Protein AF-A0AAN0MHX4-F1 (afdb_monomer)

Secondary structure (DSSP, 8-state):
-------EEEEEEEEPPPTTTT--HHHHSPEESSHHHHHHHHTTS-TTEEEEEEEE-------GGG-----

Sequence (71 aa):
MSTESTKRWLWLVAPLPDPEWGSDLRSTARLFETEAAARLVLDNCPPEFHLWRVRETITVARAMSDYELVE

Foldseek 3Di:
DDPPQPFQKWKWKAADDDPVPPDPCVVVTDTHSDPVVRVVVVVVDDPRIDMDIDTDRPPDDDDPVNDDDDD

Solvent-accessible surface area (backbone atoms only — not comparable to full-atom values): 4742 Å² total; per-residue (Å²): 133,85,80,76,69,70,79,42,62,34,20,29,51,45,55,78,67,54,84,91,68,70,58,64,60,74,82,80,35,64,75,26,82,41,67,67,65,31,47,64,51,49,78,75,47,63,90,67,48,40,86,47,76,45,76,48,76,77,78,83,85,78,60,79,88,81,62,81,87,86,131

Organism: NCBI:txid3041175

Radius of gyration: 15.06 Å; Cα contacts (8 Å, |Δi|>4): 78; chains: 1; bounding box: 40×36×30 Å

Mean predicted aligned error: 10.6 Å

Structure (mmCIF, N/CA/C/O backbone):
data_AF-A0AAN0MHX4-F1
#
_entry.id   AF-A0AAN0MHX4-F1
#
loop_
_atom_site.group_PDB
_atom_site.id
_atom_site.type_symbol
_atom_site.label_atom_id
_atom_site.label_alt_id
_atom_site.label_comp_id
_atom_site.label_asym_id
_atom_site.label_entity_id
_atom_site.label_seq_id
_atom_site.pdbx_PDB_ins_code
_atom_site.Cartn_x
_atom_site.Cartn_y
_atom_site.Cartn_z
_atom_site.occupancy
_atom_site.B_iso_or_equiv
_atom_site.auth_seq_id
_atom_site.auth_comp_id
_atom_site.auth_asym_id
_atom_site.auth_atom_id
_atom_site.pdbx_PDB_model_num
ATOM 1 N N . MET A 1 1 ? -25.905 20.087 -4.762 1.00 41.00 1 MET A N 1
ATOM 2 C CA . MET A 1 1 ? -25.404 19.079 -3.807 1.00 41.00 1 MET A CA 1
ATOM 3 C C . MET A 1 1 ? -23.897 19.058 -3.947 1.00 41.00 1 MET A C 1
ATOM 5 O O . MET A 1 1 ? -23.405 18.651 -4.990 1.00 41.00 1 MET A O 1
ATOM 9 N N . SER A 1 2 ? -23.182 19.630 -2.984 1.00 42.25 2 SER A N 1
ATOM 10 C CA . SER A 1 2 ? -21.723 19.702 -3.024 1.00 42.25 2 SER A CA 1
ATOM 11 C C . SER A 1 2 ? -21.183 18.318 -2.692 1.00 42.25 2 SER A C 1
ATOM 13 O O . SER A 1 2 ? -21.280 17.883 -1.549 1.00 42.25 2 SER A O 1
ATOM 15 N N . THR A 1 3 ? -20.669 17.597 -3.686 1.00 49.44 3 THR A N 1
ATOM 16 C CA . THR A 1 3 ? -19.849 16.407 -3.448 1.00 49.44 3 THR A CA 1
ATOM 17 C C . THR A 1 3 ? -18.560 16.885 -2.805 1.00 49.44 3 THR A C 1
ATOM 19 O O . THR A 1 3 ? -17.588 17.219 -3.486 1.00 49.44 3 THR A O 1
ATOM 22 N N . GLU A 1 4 ? -18.590 17.013 -1.483 1.00 48.31 4 GLU A N 1
ATOM 23 C CA . GLU A 1 4 ? -17.425 17.306 -0.672 1.00 48.31 4 GLU A CA 1
ATOM 24 C C . GLU A 1 4 ? -16.474 16.122 -0.846 1.00 48.31 4 GLU A C 1
ATOM 26 O O . GLU A 1 4 ? -16.606 15.078 -0.216 1.00 48.31 4 GLU A O 1
ATOM 31 N N . SER A 1 5 ? -15.578 16.240 -1.827 1.00 53.25 5 SER A N 1
ATOM 32 C CA . SER A 1 5 ? -14.558 15.241 -2.109 1.00 53.25 5 SER A CA 1
ATOM 33 C C . SER A 1 5 ? -13.611 15.243 -0.923 1.00 53.25 5 SER A C 1
ATOM 35 O O . SER A 1 5 ? -12.638 16.004 -0.897 1.00 53.25 5 SER A O 1
ATOM 37 N N . THR A 1 6 ? -13.922 14.447 0.098 1.00 55.75 6 THR A N 1
ATOM 38 C CA . THR A 1 6 ? -13.027 14.227 1.224 1.00 55.75 6 THR A CA 1
ATOM 39 C C . THR A 1 6 ? -11.772 13.610 0.628 1.00 55.75 6 THR A C 1
ATOM 41 O O . THR A 1 6 ? -11.778 12.468 0.178 1.00 55.75 6 THR A O 1
ATOM 44 N N . LYS A 1 7 ? -10.708 14.408 0.507 1.00 58.91 7 LYS A N 1
ATOM 45 C CA . LYS A 1 7 ? -9.435 13.962 -0.063 1.00 58.91 7 LYS A CA 1
ATOM 46 C C . LYS A 1 7 ? -8.845 12.942 0.905 1.00 58.91 7 LYS A C 1
ATOM 48 O O . LYS A 1 7 ? -8.172 13.326 1.858 1.00 58.91 7 LYS A O 1
ATOM 53 N N . ARG A 1 8 ? -9.126 11.663 0.683 1.00 73.44 8 ARG A N 1
ATOM 54 C CA . ARG A 1 8 ? -8.518 10.567 1.430 1.00 73.44 8 ARG A CA 1
ATOM 55 C C . ARG A 1 8 ? -7.254 10.127 0.707 1.00 73.44 8 ARG A C 1
ATOM 57 O O . ARG A 1 8 ? -7.172 10.137 -0.521 1.00 73.44 8 ARG A O 1
ATOM 64 N N . TRP A 1 9 ? -6.225 9.838 1.488 1.00 82.44 9 TRP A N 1
ATOM 65 C CA . TRP A 1 9 ? -4.994 9.252 0.985 1.00 82.44 9 TRP A CA 1
ATOM 66 C C . TRP A 1 9 ? -5.010 7.783 1.356 1.00 82.44 9 TRP A C 1
ATOM 68 O O . TRP A 1 9 ? -5.247 7.452 2.514 1.00 82.44 9 TRP A O 1
ATOM 78 N N . LEU A 1 10 ? -4.742 6.933 0.375 1.00 85.88 10 LEU A N 1
ATOM 79 C CA . LEU A 1 10 ? -4.523 5.516 0.593 1.00 85.88 10 LEU A CA 1
ATOM 80 C C . LEU A 1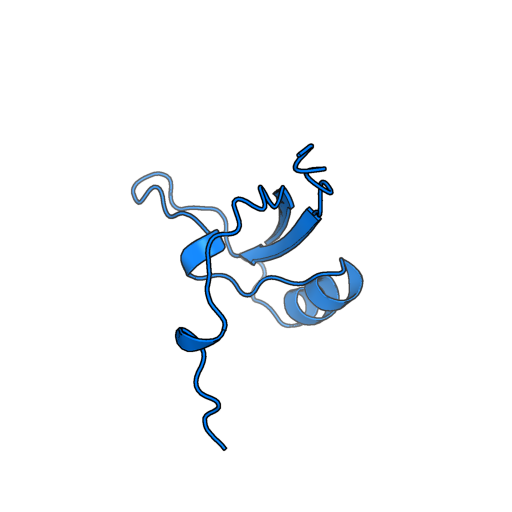 10 ? -3.040 5.224 0.433 1.00 85.88 10 LEU A C 1
ATOM 82 O O . LEU A 1 10 ? -2.338 5.851 -0.364 1.00 85.88 10 LEU A O 1
ATOM 86 N N . TRP A 1 11 ? -2.571 4.274 1.213 1.00 88.81 11 TRP A N 1
ATOM 87 C CA . TRP A 1 11 ? -1.218 3.760 1.176 1.00 88.81 11 TRP A CA 1
ATOM 88 C C . TRP A 1 11 ? -1.221 2.439 0.425 1.00 88.81 11 TRP A C 1
ATOM 90 O O . TRP A 1 11 ? -2.195 1.696 0.485 1.00 88.81 11 TRP A O 1
ATOM 100 N N . LEU A 1 12 ? -0.149 2.135 -0.290 1.00 88.44 12 LEU A N 1
ATOM 101 C CA . LEU A 1 12 ? 0.024 0.836 -0.928 1.00 88.44 12 LEU A CA 1
ATOM 102 C C . LEU A 1 12 ? 1.490 0.429 -0.897 1.00 88.44 12 LEU A C 1
ATOM 104 O O . LEU A 1 12 ? 2.379 1.279 -0.882 1.00 88.44 12 LEU A O 1
ATOM 108 N N . VAL A 1 13 ? 1.725 -0.877 -0.893 1.00 86.56 13 VAL A N 1
ATOM 109 C CA . VAL A 1 13 ? 3.061 -1.468 -0.960 1.00 86.56 13 VAL A CA 1
ATOM 110 C C . VAL A 1 13 ? 3.176 -2.178 -2.296 1.00 86.56 1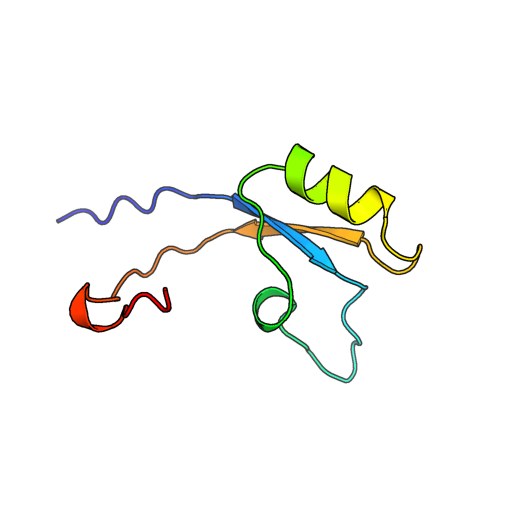3 VAL A C 1
ATOM 112 O O . VAL A 1 13 ? 2.385 -3.074 -2.586 1.00 86.56 13 VAL A O 1
ATOM 115 N N . ALA A 1 14 ? 4.109 -1.734 -3.131 1.00 85.19 14 ALA A N 1
ATOM 116 C CA . ALA A 1 14 ? 4.267 -2.236 -4.492 1.00 85.19 14 ALA A CA 1
ATOM 117 C C . ALA A 1 14 ? 5.703 -2.015 -4.995 1.00 85.19 14 ALA A C 1
ATOM 119 O O . ALA A 1 14 ? 6.363 -1.081 -4.523 1.00 85.19 14 ALA A O 1
ATOM 120 N N . PRO A 1 15 ? 6.197 -2.828 -5.945 1.00 82.94 15 PRO A N 1
ATOM 121 C CA . PRO A 1 15 ? 7.486 -2.580 -6.576 1.00 82.94 15 PRO A CA 1
ATOM 122 C C . PRO A 1 15 ? 7.454 -1.317 -7.444 1.00 82.94 15 PRO A C 1
ATOM 124 O O . PRO A 1 15 ? 6.388 -0.750 -7.706 1.00 82.94 15 PRO A O 1
ATOM 127 N N . LEU A 1 16 ? 8.629 -0.864 -7.890 1.00 80.19 16 LEU A N 1
ATOM 128 C CA . LEU A 1 16 ? 8.705 0.177 -8.916 1.00 80.19 16 LEU A CA 1
ATOM 129 C C . LEU A 1 16 ? 7.930 -0.282 -10.164 1.00 80.19 16 LEU A C 1
ATOM 131 O O . LEU A 1 16 ? 8.064 -1.440 -10.564 1.00 80.19 16 LEU A O 1
ATOM 135 N N . PRO A 1 17 ? 7.107 0.590 -10.771 1.00 70.81 17 PRO A N 1
ATOM 136 C CA . PRO A 1 17 ? 6.390 0.227 -11.979 1.00 70.81 17 PRO A CA 1
ATOM 137 C C . PRO A 1 17 ? 7.402 -0.038 -13.091 1.00 70.81 17 PRO A C 1
ATOM 139 O O . PRO A 1 17 ? 8.302 0.773 -13.318 1.00 70.81 17 PRO A O 1
ATOM 142 N N . ASP A 1 18 ? 7.234 -1.159 -13.786 1.00 67.62 18 ASP A N 1
ATOM 143 C CA . ASP A 1 18 ? 7.999 -1.426 -14.994 1.00 67.62 18 ASP A CA 1
ATOM 144 C C . ASP A 1 18 ? 7.623 -0.362 -16.048 1.00 67.62 18 ASP A C 1
ATOM 146 O O . ASP A 1 18 ? 6.437 -0.240 -16.401 1.00 67.62 18 ASP A O 1
ATOM 150 N N . PRO A 1 19 ? 8.588 0.453 -16.517 1.00 64.00 19 PRO A N 1
ATOM 151 C CA . PRO A 1 19 ? 8.322 1.531 -17.460 1.00 64.00 19 PRO A CA 1
ATOM 152 C C . PRO A 1 19 ? 7.790 1.031 -18.808 1.00 64.00 19 PRO A C 1
ATOM 154 O O . PRO A 1 19 ? 7.137 1.805 -19.506 1.00 64.00 19 PRO A O 1
ATOM 157 N N . GLU A 1 20 ? 8.013 -0.237 -19.169 1.00 63.81 20 GLU A N 1
ATOM 158 C CA . GLU A 1 20 ? 7.488 -0.827 -20.404 1.00 63.81 20 GLU A CA 1
ATOM 159 C C . GLU A 1 20 ? 6.011 -1.236 -20.281 1.00 63.81 20 GLU A C 1
ATOM 161 O O . GLU A 1 20 ? 5.293 -1.263 -21.279 1.00 63.81 20 GLU A O 1
ATOM 166 N N . TRP A 1 21 ? 5.528 -1.512 -19.064 1.00 58.00 21 TRP A N 1
ATOM 167 C CA . TRP A 1 21 ? 4.183 -2.059 -18.837 1.00 58.00 21 TRP A CA 1
ATOM 168 C C . TRP A 1 21 ? 3.163 -1.027 -18.357 1.00 58.00 21 TRP A C 1
ATOM 170 O O . TRP A 1 21 ? 1.963 -1.294 -18.411 1.00 58.00 21 TRP A O 1
ATOM 180 N N . GLY A 1 22 ? 3.608 0.144 -17.885 1.00 56.81 22 GLY A N 1
ATOM 181 C CA . GLY A 1 22 ? 2.715 1.241 -17.491 1.00 56.81 22 GLY A CA 1
ATOM 182 C C . GLY A 1 22 ? 1.651 0.829 -16.463 1.00 56.81 22 GLY A C 1
ATOM 183 O O . GLY A 1 22 ? 0.534 1.346 -16.490 1.00 56.81 22 GLY A O 1
ATOM 184 N N . SER A 1 23 ? 1.965 -0.144 -15.603 1.00 59.19 23 SER A N 1
ATOM 185 C CA . SER A 1 23 ? 0.976 -0.790 -14.739 1.00 59.19 23 SER A CA 1
ATOM 186 C C . SER A 1 23 ? 0.452 0.184 -13.680 1.00 59.19 23 SER A C 1
ATOM 188 O O . SER A 1 23 ? 1.228 0.743 -12.899 1.00 59.19 23 SER A O 1
A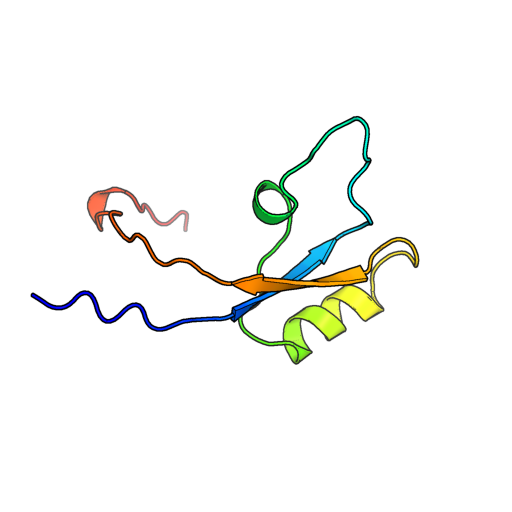TOM 190 N N . ASP A 1 24 ? -0.870 0.390 -13.635 1.00 65.19 24 ASP A N 1
ATOM 191 C CA . ASP A 1 24 ? -1.501 1.112 -12.530 1.00 65.19 24 ASP A CA 1
ATOM 192 C C . ASP A 1 24 ? -1.408 0.241 -11.278 1.00 65.19 24 ASP A C 1
ATOM 194 O O . ASP A 1 24 ? -2.220 -0.664 -11.064 1.00 65.19 24 ASP A O 1
ATOM 198 N N . LEU A 1 25 ? -0.407 0.543 -10.446 1.00 64.88 25 LEU A N 1
ATOM 199 C CA . LEU A 1 25 ? -0.122 -0.146 -9.188 1.00 64.88 25 LEU A CA 1
ATOM 200 C C . LEU A 1 25 ? -1.375 -0.287 -8.305 1.00 64.88 25 LEU A C 1
ATOM 202 O O . LEU A 1 25 ? -1.455 -1.224 -7.523 1.00 64.88 25 LEU A O 1
ATOM 206 N N . ARG A 1 26 ? -2.388 0.584 -8.444 1.00 61.44 26 ARG A N 1
ATOM 207 C CA . ARG A 1 26 ? -3.656 0.483 -7.698 1.00 61.44 26 ARG A CA 1
ATOM 208 C C . ARG A 1 26 ? -4.484 -0.757 -8.014 1.00 61.44 26 ARG A C 1
ATOM 210 O O . ARG A 1 26 ? -5.236 -1.192 -7.150 1.00 61.44 26 ARG A O 1
ATOM 217 N N . SER A 1 27 ? -4.404 -1.284 -9.235 1.00 65.12 27 SER A N 1
ATOM 218 C CA . SER A 1 27 ? -5.277 -2.385 -9.667 1.00 65.12 27 SER A CA 1
ATOM 219 C C . SER A 1 27 ? -4.861 -3.724 -9.064 1.00 65.12 27 SER A C 1
ATOM 221 O O . SER A 1 27 ? -5.690 -4.613 -8.896 1.00 65.12 27 SER A O 1
ATOM 223 N N . THR A 1 28 ? -3.579 -3.867 -8.736 1.00 65.00 28 THR A N 1
ATOM 224 C CA . THR A 1 28 ? -2.997 -5.106 -8.209 1.00 65.00 28 THR A CA 1
ATOM 225 C C . THR A 1 28 ? -2.503 -4.964 -6.774 1.00 65.00 28 THR A C 1
ATOM 227 O O . THR A 1 28 ? -2.326 -5.973 -6.094 1.00 65.00 28 THR A O 1
ATOM 230 N N . ALA A 1 29 ? -2.297 -3.739 -6.283 1.00 71.31 29 ALA A N 1
ATOM 231 C CA . ALA A 1 29 ? -1.835 -3.523 -4.924 1.00 71.31 29 ALA A CA 1
ATOM 232 C C . ALA A 1 29 ? -2.980 -3.500 -3.916 1.00 71.31 29 ALA A C 1
ATOM 234 O O . ALA A 1 29 ? -4.046 -2.915 -4.116 1.00 71.31 29 ALA A O 1
ATOM 235 N N . ARG A 1 30 ? -2.692 -4.070 -2.750 1.00 78.25 30 ARG A N 1
ATOM 236 C CA . ARG A 1 30 ? -3.524 -3.898 -1.568 1.00 78.25 30 ARG A CA 1
ATOM 237 C C . ARG A 1 30 ? -3.427 -2.450 -1.093 1.00 78.25 30 ARG A C 1
ATOM 239 O O . ARG A 1 30 ? -2.330 -1.946 -0.850 1.00 78.25 30 ARG A O 1
ATOM 246 N N . LEU A 1 31 ? -4.580 -1.803 -0.955 1.00 84.19 31 LEU A N 1
ATOM 247 C CA . LEU A 1 31 ? -4.684 -0.451 -0.416 1.00 84.19 31 LEU A CA 1
ATOM 248 C C . LEU A 1 31 ? -4.877 -0.510 1.103 1.00 84.19 31 LEU A C 1
ATOM 250 O O . LEU A 1 31 ? -5.612 -1.352 1.621 1.00 84.19 31 LEU A O 1
ATOM 254 N N . PHE A 1 32 ? -4.221 0.403 1.808 1.00 86.56 32 PHE A N 1
ATOM 255 C CA . PHE A 1 32 ? -4.265 0.554 3.254 1.00 86.56 32 PHE A CA 1
ATOM 256 C C . PHE A 1 32 ? -4.694 1.974 3.601 1.00 86.56 32 PHE A C 1
ATOM 258 O O . PHE A 1 32 ? -4.213 2.949 3.026 1.00 86.56 32 PHE A O 1
ATOM 265 N N . GLU A 1 33 ? -5.563 2.112 4.593 1.00 86.06 33 GLU A N 1
ATOM 266 C CA . GLU A 1 33 ? -6.015 3.429 5.050 1.00 86.06 33 GLU A CA 1
ATOM 267 C C . GLU A 1 33 ? -4.945 4.163 5.875 1.00 86.06 33 GLU A C 1
ATOM 269 O O . GLU A 1 33 ? -4.963 5.388 5.975 1.00 86.06 33 GLU A O 1
ATOM 274 N N . THR A 1 34 ? -3.984 3.431 6.452 1.00 86.88 34 THR A N 1
ATOM 275 C CA . THR A 1 34 ? -2.942 3.994 7.320 1.00 86.88 34 THR A CA 1
ATOM 276 C C . THR A 1 34 ? -1.543 3.590 6.879 1.00 86.88 34 THR A C 1
ATOM 278 O O . THR A 1 34 ? -1.314 2.488 6.379 1.00 86.88 34 THR A O 1
ATOM 281 N N . GLU A 1 35 ? -0.585 4.482 7.131 1.00 89.81 35 GLU A N 1
ATOM 282 C CA . GLU A 1 35 ? 0.830 4.227 6.866 1.00 89.81 35 GLU A CA 1
ATOM 283 C C . GLU A 1 35 ? 1.359 3.057 7.704 1.00 89.81 35 GLU A C 1
ATOM 285 O O . GLU A 1 35 ? 2.121 2.236 7.207 1.00 89.81 35 GLU A O 1
ATOM 290 N N . ALA A 1 36 ? 0.928 2.950 8.965 1.00 90.00 36 ALA A N 1
ATOM 291 C CA . ALA A 1 36 ? 1.370 1.897 9.874 1.00 90.00 36 ALA A CA 1
ATOM 292 C C . ALA A 1 36 ? 0.987 0.499 9.364 1.00 90.00 36 ALA A C 1
ATOM 294 O O . ALA A 1 36 ? 1.826 -0.399 9.356 1.00 90.00 36 ALA A O 1
ATOM 295 N N . ALA A 1 37 ? -0.248 0.327 8.880 1.00 88.69 37 ALA A N 1
ATOM 296 C CA . ALA A 1 37 ? -0.689 -0.940 8.301 1.00 88.69 37 ALA A CA 1
ATOM 297 C C . ALA A 1 37 ? 0.104 -1.298 7.034 1.00 88.69 37 ALA A C 1
ATOM 299 O O . ALA A 1 37 ? 0.487 -2.451 6.854 1.00 88.69 37 ALA A O 1
ATOM 300 N N .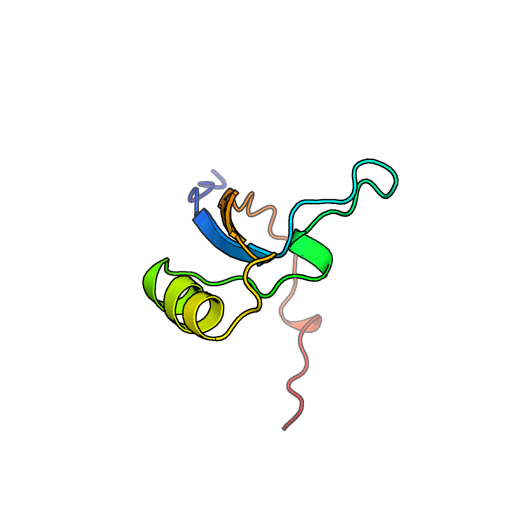 ALA A 1 38 ? 0.397 -0.306 6.189 1.00 89.94 38 ALA A N 1
ATOM 301 C CA . ALA A 1 38 ? 1.215 -0.515 5.001 1.00 89.94 38 ALA A CA 1
ATOM 302 C C . ALA A 1 38 ? 2.670 -0.868 5.357 1.00 89.94 38 ALA A C 1
ATOM 304 O O . ALA A 1 38 ? 3.237 -1.783 4.769 1.00 89.94 38 ALA A O 1
ATOM 305 N N . ARG A 1 39 ? 3.267 -0.207 6.357 1.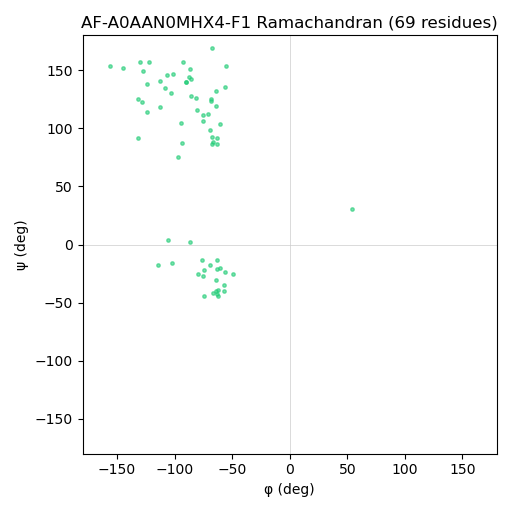00 91.25 39 ARG A N 1
ATOM 306 C CA . ARG A 1 39 ? 4.630 -0.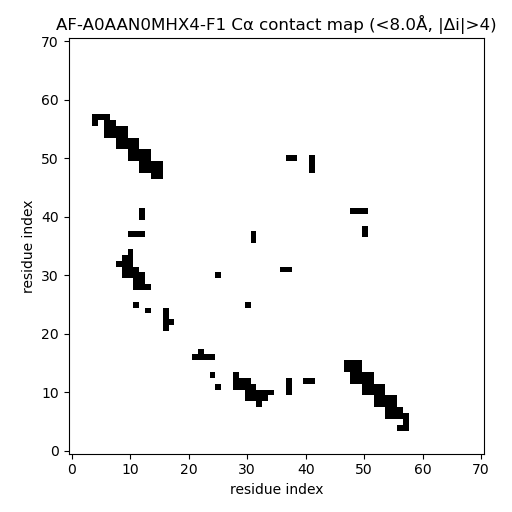501 6.828 1.00 91.25 39 ARG A CA 1
ATOM 307 C C . ARG A 1 39 ? 4.767 -1.910 7.397 1.00 91.25 39 ARG A C 1
ATOM 309 O O . ARG A 1 39 ? 5.712 -2.593 7.039 1.00 91.25 39 ARG A O 1
ATOM 316 N N . LEU A 1 40 ? 3.796 -2.379 8.185 1.00 92.38 40 LEU A N 1
ATOM 317 C CA . LEU A 1 40 ? 3.797 -3.759 8.692 1.00 92.38 40 LEU A CA 1
ATOM 318 C C . LEU A 1 40 ? 3.844 -4.799 7.563 1.00 92.38 40 LEU A C 1
ATOM 320 O O . LEU A 1 40 ?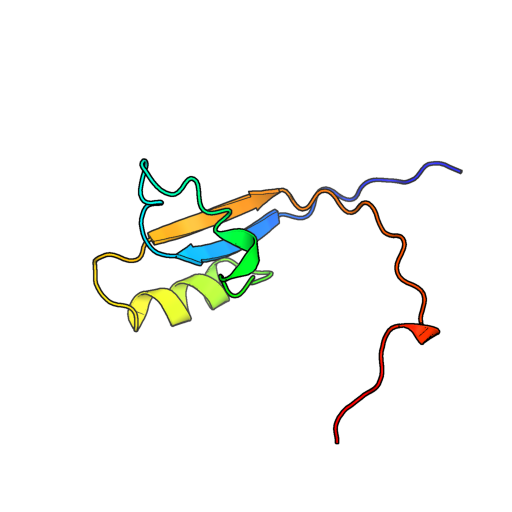 4.457 -5.855 7.711 1.00 92.38 40 LEU A O 1
ATOM 324 N N . VAL A 1 41 ? 3.198 -4.508 6.432 1.00 89.25 41 VAL A N 1
ATOM 325 C CA . VAL A 1 41 ? 3.277 -5.365 5.245 1.00 89.25 41 VAL A CA 1
ATOM 326 C C . VAL A 1 41 ? 4.626 -5.206 4.548 1.00 89.25 41 VAL A C 1
ATOM 328 O O . VAL A 1 41 ? 5.239 -6.217 4.220 1.00 89.25 41 VAL A O 1
ATOM 331 N N . LEU A 1 42 ? 5.116 -3.973 4.383 1.00 89.50 42 LEU A N 1
ATOM 332 C CA . LEU A 1 42 ? 6.420 -3.693 3.775 1.00 89.50 42 LEU A CA 1
ATOM 333 C C . LEU A 1 42 ? 7.575 -4.390 4.505 1.00 89.50 42 LEU A C 1
ATOM 335 O O . LEU A 1 42 ? 8.454 -4.927 3.842 1.00 89.50 42 LEU A O 1
ATOM 339 N N . ASP A 1 43 ? 7.548 -4.435 5.838 1.00 90.62 43 ASP A N 1
ATOM 340 C CA . ASP A 1 43 ? 8.576 -5.094 6.657 1.00 90.62 43 ASP A CA 1
ATOM 341 C C . ASP A 1 43 ? 8.702 -6.601 6.352 1.00 90.62 43 ASP A C 1
ATOM 343 O O . ASP A 1 43 ? 9.733 -7.210 6.630 1.00 90.62 43 ASP A O 1
ATOM 347 N N . ASN A 1 44 ? 7.664 -7.203 5.758 1.00 89.50 44 ASN A N 1
ATOM 348 C CA . ASN A 1 44 ? 7.629 -8.604 5.338 1.00 89.50 44 ASN A CA 1
ATOM 349 C C . ASN A 1 44 ? 7.757 -8.782 3.811 1.00 89.50 44 ASN A C 1
ATOM 351 O O . ASN A 1 44 ? 7.652 -9.905 3.313 1.00 89.50 44 ASN A O 1
ATOM 355 N N . CYS A 1 45 ? 7.953 -7.700 3.053 1.00 85.12 45 CYS A N 1
ATOM 356 C CA . CYS A 1 45 ? 8.096 -7.744 1.602 1.00 85.12 45 CYS A CA 1
ATOM 357 C C . CYS A 1 45 ? 9.569 -7.847 1.163 1.00 85.12 45 CYS A C 1
ATOM 359 O O . CYS A 1 45 ? 10.477 -7.435 1.888 1.00 85.12 45 CYS A O 1
ATOM 361 N N . PRO A 1 46 ? 9.827 -8.356 -0.058 1.00 86.69 46 PRO A N 1
ATOM 362 C CA . PRO A 1 46 ? 11.139 -8.259 -0.690 1.00 86.69 46 PRO A CA 1
ATOM 363 C C . PRO A 1 46 ? 11.626 -6.800 -0.792 1.00 86.69 46 PRO A C 1
ATOM 365 O O . PRO A 1 46 ? 10.801 -5.891 -0.910 1.00 86.69 46 PRO A O 1
ATOM 368 N N . PRO A 1 47 ? 12.951 -6.559 -0.834 1.00 84.88 47 PRO A N 1
ATOM 369 C CA . PRO A 1 47 ? 13.536 -5.209 -0.856 1.00 84.88 47 PRO A CA 1
ATOM 370 C C . PRO A 1 47 ? 13.171 -4.381 -2.099 1.00 84.88 47 PRO A C 1
ATOM 372 O O . PRO A 1 47 ? 13.392 -3.175 -2.128 1.00 84.88 47 PRO A O 1
ATOM 375 N N . GLU A 1 48 ? 12.627 -5.031 -3.125 1.00 84.44 48 GLU A N 1
ATOM 376 C CA . GLU A 1 48 ? 12.154 -4.425 -4.371 1.00 84.44 48 GLU A CA 1
ATOM 377 C C . GLU A 1 48 ? 10.809 -3.701 -4.202 1.00 84.44 48 GLU A C 1
ATOM 379 O O . GLU A 1 48 ? 10.389 -2.960 -5.089 1.00 84.44 48 GLU A O 1
ATOM 384 N N . PHE A 1 49 ? 10.112 -3.928 -3.083 1.00 86.69 49 PHE A N 1
ATOM 385 C CA . PHE A 1 49 ? 8.856 -3.265 -2.766 1.00 86.69 49 PHE A CA 1
ATOM 386 C C . PHE A 1 49 ? 9.099 -1.941 -2.053 1.00 86.69 49 PHE A C 1
ATOM 388 O O . PHE A 1 49 ? 9.976 -1.793 -1.203 1.00 86.69 49 PHE A O 1
ATOM 395 N N . HIS A 1 50 ? 8.246 -0.975 -2.369 1.00 87.62 50 HIS A N 1
ATOM 396 C CA . HIS A 1 50 ? 8.297 0.363 -1.813 1.00 87.62 50 HIS A CA 1
ATOM 397 C C . HIS A 1 50 ? 6.926 0.780 -1.293 1.00 87.62 50 HIS A C 1
ATOM 399 O O . HIS A 1 50 ? 5.883 0.271 -1.714 1.00 87.62 50 HIS A O 1
ATOM 405 N N . LEU A 1 51 ? 6.940 1.732 -0.363 1.00 89.56 51 LEU A N 1
ATOM 406 C CA . LEU A 1 51 ? 5.735 2.359 0.152 1.00 89.56 51 LEU A CA 1
ATOM 407 C C . LEU A 1 51 ? 5.326 3.523 -0.748 1.00 89.56 51 LEU A C 1
ATOM 409 O O . LEU A 1 51 ? 6.101 4.451 -0.975 1.00 89.56 51 LEU A O 1
ATOM 413 N N . TRP A 1 52 ? 4.073 3.513 -1.181 1.00 87.00 52 TRP A N 1
ATOM 414 C CA . TRP A 1 52 ? 3.479 4.567 -1.991 1.00 87.00 52 TRP A CA 1
ATOM 415 C C . TRP A 1 52 ? 2.253 5.148 -1.303 1.00 87.00 52 TRP A C 1
ATOM 417 O O . TRP A 1 52 ? 1.591 4.495 -0.493 1.00 87.00 52 TRP A O 1
ATOM 427 N N . ARG A 1 53 ? 1.911 6.378 -1.684 1.00 87.19 53 ARG A N 1
ATOM 428 C CA . ARG A 1 53 ? 0.689 7.048 -1.248 1.00 87.19 53 ARG A CA 1
ATOM 429 C C . ARG A 1 53 ? -0.065 7.573 -2.458 1.00 87.19 53 ARG A C 1
ATOM 431 O O . ARG A 1 53 ? 0.464 8.383 -3.218 1.00 87.19 53 ARG A O 1
ATOM 438 N N . VAL A 1 54 ? -1.312 7.152 -2.614 1.00 80.88 54 VAL A N 1
ATOM 439 C CA . VAL A 1 54 ? -2.186 7.554 -3.712 1.00 80.88 54 VAL A CA 1
ATOM 440 C C . VAL A 1 54 ? -3.342 8.395 -3.200 1.00 80.88 54 VAL A C 1
ATOM 442 O O . VAL A 1 54 ? -3.894 8.160 -2.125 1.00 80.88 54 VAL A O 1
ATOM 445 N N . ARG A 1 55 ? -3.698 9.423 -3.969 1.00 78.94 55 ARG A N 1
ATOM 446 C CA . ARG A 1 55 ? -4.851 10.256 -3.655 1.00 78.94 55 ARG A CA 1
ATOM 447 C C . ARG A 1 55 ? -6.103 9.544 -4.134 1.00 78.94 55 ARG A C 1
ATOM 449 O O . ARG A 1 55 ? -6.286 9.357 -5.338 1.00 78.94 55 ARG A O 1
ATOM 456 N N . GLU A 1 56 ? -6.964 9.171 -3.200 1.00 70.56 56 GLU A N 1
ATOM 457 C CA . GLU A 1 56 ? -8.265 8.628 -3.536 1.00 70.56 56 GLU A CA 1
ATOM 458 C C . GLU A 1 56 ? -9.119 9.770 -4.091 1.00 70.56 56 GLU A C 1
ATOM 460 O O . GLU A 1 56 ? -9.444 10.744 -3.406 1.00 70.56 56 GLU A O 1
ATOM 465 N N . THR A 1 57 ? -9.425 9.690 -5.384 1.00 59.56 57 THR A N 1
ATOM 466 C CA . THR A 1 57 ? -10.444 10.545 -5.988 1.00 59.56 57 THR A CA 1
ATOM 467 C C . THR A 1 57 ? -11.728 9.741 -5.937 1.00 59.56 57 THR A C 1
ATOM 469 O O . THR A 1 57 ? -12.018 8.959 -6.840 1.00 59.56 57 THR A O 1
ATOM 472 N N . ILE A 1 58 ? -12.429 9.866 -4.811 1.00 54.56 58 ILE A N 1
ATOM 473 C CA . ILE A 1 58 ? -13.721 9.236 -4.551 1.00 54.56 58 ILE A CA 1
ATOM 474 C C . ILE A 1 58 ? -14.729 9.794 -5.568 1.00 54.56 58 ILE A C 1
ATOM 476 O O . ILE A 1 58 ? -15.413 10.780 -5.311 1.00 54.56 58 ILE A O 1
ATOM 480 N N . THR A 1 59 ? -14.806 9.184 -6.748 1.00 53.66 59 THR A N 1
ATOM 481 C CA . THR A 1 59 ? -15.920 9.381 -7.683 1.00 53.66 59 THR A CA 1
ATOM 482 C C . THR A 1 59 ? -16.864 8.211 -7.441 1.00 53.66 59 THR A C 1
ATOM 484 O O . THR A 1 59 ? -16.826 7.205 -8.142 1.00 53.66 59 THR A O 1
ATOM 487 N N . VAL A 1 60 ? -17.608 8.264 -6.335 1.00 55.72 60 VAL A N 1
ATOM 488 C CA . VAL A 1 60 ? -18.504 7.166 -5.952 1.00 55.72 60 VAL A CA 1
ATOM 489 C C . VAL A 1 60 ? -19.732 7.198 -6.842 1.00 55.72 60 VAL A C 1
ATOM 491 O O . VAL A 1 60 ? -20.590 8.065 -6.708 1.00 55.72 60 VAL A O 1
ATOM 494 N N . ALA A 1 61 ? -19.841 6.188 -7.691 1.00 47.56 61 ALA A N 1
ATOM 495 C CA . ALA A 1 61 ? -21.121 5.576 -7.989 1.00 47.56 61 ALA A CA 1
ATOM 496 C C . ALA A 1 61 ? -20.92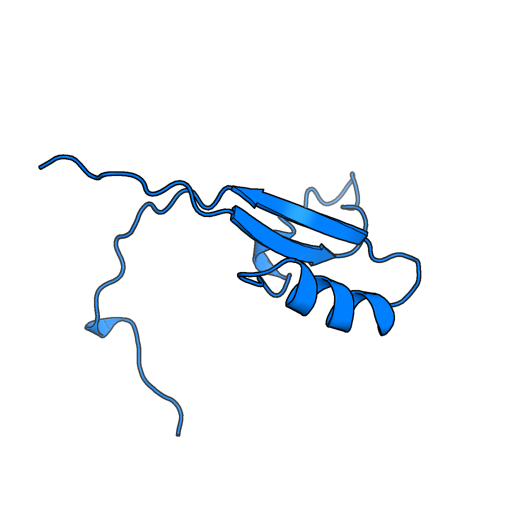8 4.062 -7.879 1.00 47.56 61 ALA A C 1
ATOM 498 O O . ALA A 1 61 ? -20.500 3.411 -8.827 1.00 47.56 61 ALA A O 1
ATOM 499 N N . ARG A 1 62 ? -21.170 3.518 -6.685 1.00 52.69 62 ARG A N 1
ATOM 500 C CA . ARG A 1 62 ? -21.386 2.083 -6.487 1.00 52.69 62 ARG A CA 1
ATOM 501 C C . ARG A 1 62 ? -22.629 1.923 -5.630 1.00 52.69 62 ARG A C 1
ATOM 503 O O . ARG A 1 62 ? -22.740 2.576 -4.590 1.00 52.69 62 ARG A O 1
ATOM 510 N N . ALA A 1 63 ? -23.590 1.153 -6.124 1.00 48.06 63 ALA A N 1
ATOM 511 C CA . ALA A 1 63 ? -24.846 0.914 -5.441 1.00 48.06 63 ALA A CA 1
ATOM 512 C C . ALA A 1 63 ? -24.680 -0.262 -4.474 1.00 48.06 63 ALA A C 1
ATOM 514 O O . ALA A 1 63 ? -23.889 -1.169 -4.703 1.00 48.06 63 ALA A O 1
ATOM 515 N N . MET A 1 64 ? -25.454 -0.265 -3.389 1.00 48.41 64 MET A N 1
ATOM 516 C CA . MET A 1 64 ? -25.474 -1.363 -2.409 1.00 48.41 64 MET A CA 1
ATOM 517 C C . MET A 1 64 ? -25.802 -2.727 -3.041 1.00 48.41 64 MET A C 1
ATOM 519 O O . MET A 1 64 ? -25.417 -3.755 -2.505 1.00 48.41 64 MET A O 1
ATOM 523 N N . SER A 1 65 ? -26.476 -2.728 -4.190 1.00 53.56 65 SER A N 1
ATOM 524 C CA . SER A 1 65 ? -26.786 -3.911 -4.996 1.00 53.56 65 SER A CA 1
ATOM 525 C C . SER A 1 65 ? -25.562 -4.556 -5.664 1.00 53.56 65 SER A C 1
ATOM 527 O O . SER A 1 65 ? -25.663 -5.695 -6.103 1.00 53.56 65 SER A O 1
ATOM 529 N N . ASP A 1 66 ? -24.435 -3.841 -5.773 1.00 53.59 66 ASP A N 1
ATOM 530 C CA . ASP A 1 66 ? -23.202 -4.302 -6.435 1.00 53.59 66 ASP A CA 1
ATOM 531 C C . ASP A 1 66 ? -22.277 -5.098 -5.493 1.00 53.59 66 ASP A C 1
ATOM 533 O O . ASP A 1 66 ? -21.168 -5.478 -5.875 1.00 53.59 66 ASP A O 1
ATOM 537 N N . TYR A 1 67 ? -22.702 -5.313 -4.245 1.00 55.94 67 TYR A N 1
ATOM 538 C CA . TYR A 1 67 ? -21.925 -5.988 -3.213 1.00 55.94 67 TYR A CA 1
ATOM 539 C C . TYR A 1 67 ? -22.716 -7.173 -2.656 1.00 55.94 67 TYR A C 1
ATOM 541 O O . TYR A 1 67 ? -23.735 -6.994 -1.992 1.00 55.94 67 TYR A O 1
ATOM 549 N N . GLU A 1 68 ? -22.216 -8.383 -2.897 1.00 66.62 68 GLU A N 1
ATOM 550 C CA . GLU A 1 68 ? -22.657 -9.610 -2.233 1.00 66.62 68 GLU A CA 1
ATOM 551 C C . GLU A 1 68 ? -21.551 -10.069 -1.278 1.00 66.62 68 GLU A C 1
ATOM 553 O O . GLU A 1 68 ? -20.368 -10.055 -1.627 1.00 66.62 68 GLU A O 1
ATOM 558 N N . LEU A 1 69 ? -21.932 -10.438 -0.056 1.00 67.94 69 LEU A N 1
ATOM 559 C CA . LEU A 1 69 ? -21.010 -11.019 0.912 1.00 67.94 69 LEU A CA 1
ATOM 560 C C . LEU A 1 69 ? -20.839 -12.516 0.617 1.00 67.94 69 LEU A C 1
ATOM 562 O O . LEU A 1 69 ? -21.823 -13.251 0.581 1.00 67.94 69 LEU A O 1
ATOM 566 N N . VAL A 1 70 ? -19.588 -12.955 0.466 1.00 63.09 70 VAL A N 1
ATOM 567 C CA . VAL A 1 70 ? -19.191 -14.369 0.485 1.00 63.09 70 VAL A CA 1
ATOM 568 C C . VAL A 1 70 ? -18.752 -14.711 1.918 1.00 63.09 70 VAL A C 1
ATOM 570 O O . VAL A 1 70 ? -17.680 -14.278 2.335 1.00 63.09 70 VAL A O 1
ATOM 573 N N . GLU A 1 71 ? -19.653 -15.432 2.603 1.00 50.72 71 GLU A N 1
ATOM 574 C CA . GLU A 1 71 ? -19.664 -16.040 3.961 1.00 50.72 71 GLU A CA 1
ATOM 575 C C . GLU A 1 71 ? -19.383 -15.163 5.198 1.00 50.72 71 GLU A C 1
ATOM 57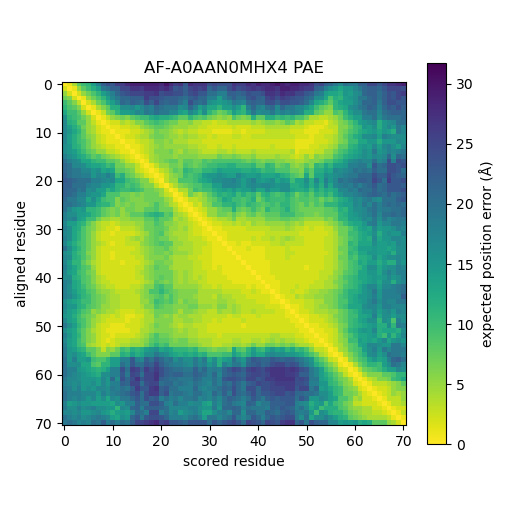7 O O . GLU A 1 71 ? -18.211 -14.880 5.532 1.00 50.72 71 GLU A O 1
#

pLDDT: mean 71.83, std 15.48, range [41.0, 92.38]